Protein AF-A0A7C6DEB2-F1 (afdb_monomer)

Radius of gyration: 14.83 Å; Cα contacts (8 Å, |Δi|>4): 247; chains: 1; bounding box: 38×37×32 Å

Foldseek 3Di:
DDDDDDPQKDWDDPFQAIWIDGPVQVPVVQDQDTHHDQPRFVWDDPSHGLRCDDQPDPDDTDPVRNLRSLVRVCRRSVADLQLEQEFQADPDDAEDEDEPVRGCDPHNDDHPDHHHQHYDYPYGRRDYDDDDDPDD

pLDDT: mean 92.59, std 9.87, range [43.38, 98.56]

Sequence (136 aa):
MLLNDSNNTRLNNSGRVPYLEFTPLIDIPFITHGFSTRLGGVSTGMFSSLNLGSGSSVYHDSFDNIKENFIRITESIGVEPDSLVISDQVHKTVVRLVNNNDRGKGFTVPRDYKEIDGLITNTPNVTLVTKYADCV

Secondary structure (DSSP, 8-state):
-----BTTEEEE-SSSS-EEEEHHHHTSTT----EE-S-S-S--GGG-S-----TTSSS---HHHHHHHHHHHHHHHT--GGGEEE-B-SS---EEE--GGGTTBTTTB--S--SB-EEE--STT-EEE---SS--

Structure (mmCIF, N/CA/C/O backbone):
data_AF-A0A7C6DEB2-F1
#
_entry.id   AF-A0A7C6DEB2-F1
#
loop_
_atom_site.group_PDB
_atom_site.id
_atom_site.type_symbol
_atom_site.label_atom_id
_atom_site.label_alt_id
_atom_site.label_comp_id
_atom_site.label_asym_id
_atom_site.label_entity_id
_atom_site.label_seq_id
_atom_site.pdbx_PDB_ins_code
_atom_site.Cartn_x
_atom_site.Cartn_y
_atom_site.Cartn_z
_atom_site.occupancy
_atom_site.B_iso_or_equiv
_atom_site.auth_seq_id
_atom_site.auth_comp_id
_atom_site.auth_asym_id
_atom_site.auth_atom_id
_atom_site.pdbx_PDB_model_num
ATOM 1 N N . MET A 1 1 ? -3.552 -20.950 -9.059 1.00 49.34 1 MET A N 1
ATOM 2 C CA . MET A 1 1 ? -3.872 -21.146 -7.631 1.00 49.34 1 MET A CA 1
ATOM 3 C C . MET A 1 1 ? -5.176 -20.414 -7.383 1.00 49.34 1 MET A C 1
ATOM 5 O O . MET A 1 1 ? -5.200 -19.209 -7.584 1.00 49.34 1 MET A O 1
ATOM 9 N N . LEU A 1 2 ? -6.263 -21.130 -7.101 1.00 53.22 2 LEU A N 1
ATOM 10 C CA . LEU A 1 2 ? -7.537 -20.503 -6.745 1.00 53.22 2 LEU A CA 1
ATOM 11 C C . LEU A 1 2 ? -7.469 -20.199 -5.246 1.00 53.22 2 LEU A C 1
ATOM 13 O O . LEU A 1 2 ? -7.303 -21.120 -4.448 1.00 53.22 2 LEU A O 1
ATOM 17 N N . LEU A 1 3 ? -7.476 -18.918 -4.883 1.00 62.16 3 LEU A N 1
ATOM 18 C CA . LEU A 1 3 ? -7.634 -18.499 -3.493 1.00 62.16 3 LEU A CA 1
ATOM 19 C C . LEU A 1 3 ? -9.125 -18.645 -3.179 1.00 62.16 3 LEU A C 1
ATOM 21 O O . LEU A 1 3 ? -9.941 -17.927 -3.748 1.00 62.16 3 LEU A O 1
ATOM 25 N N . ASN A 1 4 ? -9.469 -19.629 -2.353 1.00 68.31 4 ASN A N 1
ATOM 26 C CA . ASN A 1 4 ? -10.843 -19.840 -1.913 1.00 68.31 4 ASN A CA 1
ATOM 27 C C . ASN A 1 4 ? -11.093 -19.040 -0.636 1.00 68.31 4 ASN A C 1
ATOM 29 O O . ASN A 1 4 ? -10.196 -18.915 0.202 1.00 68.31 4 ASN A O 1
ATO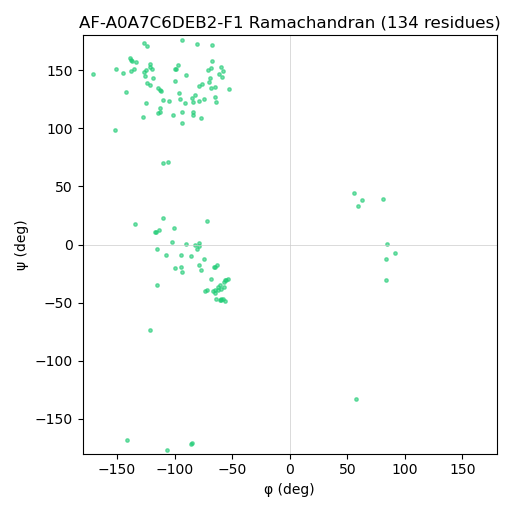M 33 N N . ASP A 1 5 ? -12.318 -18.548 -0.482 1.00 79.81 5 ASP A N 1
ATOM 34 C CA . ASP A 1 5 ? -12.754 -17.917 0.757 1.00 79.81 5 ASP A CA 1
ATOM 35 C C . ASP A 1 5 ? -12.615 -18.887 1.941 1.00 79.81 5 ASP A C 1
ATOM 37 O O . ASP A 1 5 ? -12.739 -20.109 1.813 1.00 79.81 5 ASP A O 1
ATOM 41 N N . SER A 1 6 ? -12.362 -18.323 3.117 1.00 81.69 6 SER A N 1
ATOM 42 C CA . SER A 1 6 ? -12.391 -19.030 4.395 1.00 81.69 6 SER A CA 1
ATOM 43 C C . SER A 1 6 ? -13.303 -18.286 5.366 1.00 81.69 6 SER A C 1
ATOM 45 O O . SER A 1 6 ? -13.732 -17.168 5.089 1.00 81.69 6 SER A O 1
ATOM 47 N N . ASN A 1 7 ? -13.556 -18.861 6.544 1.00 79.81 7 ASN A N 1
ATOM 48 C CA . ASN A 1 7 ? -14.396 -18.221 7.565 1.00 79.81 7 ASN A CA 1
ATOM 49 C C . ASN A 1 7 ? -13.943 -16.791 7.921 1.00 79.81 7 ASN A C 1
ATOM 51 O O . ASN A 1 7 ? -14.773 -15.958 8.276 1.00 79.81 7 ASN A O 1
ATOM 55 N N . ASN A 1 8 ? -12.640 -16.506 7.803 1.00 86.75 8 ASN A N 1
ATOM 56 C CA . ASN A 1 8 ? -12.048 -15.243 8.242 1.00 86.75 8 ASN A CA 1
ATOM 57 C C . ASN A 1 8 ? -11.475 -14.394 7.103 1.00 86.75 8 ASN A C 1
ATOM 59 O O . ASN A 1 8 ? -10.998 -13.291 7.359 1.00 86.75 8 ASN A O 1
ATOM 63 N N . THR A 1 9 ? -11.482 -14.885 5.862 1.00 90.88 9 THR A N 1
ATOM 64 C CA . THR A 1 9 ? -10.814 -14.216 4.739 1.00 90.88 9 THR A CA 1
ATOM 65 C C . THR A 1 9 ? -11.638 -14.352 3.472 1.00 90.88 9 THR A C 1
ATOM 67 O O . THR A 1 9 ? -12.021 -15.461 3.106 1.00 90.88 9 THR A O 1
ATOM 70 N N . ARG A 1 10 ? -11.849 -13.230 2.790 1.00 92.31 10 ARG A N 1
ATOM 71 C CA . ARG A 1 10 ? -12.547 -13.128 1.511 1.00 92.31 10 ARG A CA 1
ATOM 72 C C . ARG A 1 10 ? -11.582 -12.682 0.421 1.00 92.31 10 ARG A C 1
ATOM 74 O O . ARG A 1 10 ? -10.842 -11.720 0.623 1.00 92.31 10 ARG A O 1
ATOM 81 N N . LEU A 1 11 ? -11.620 -13.334 -0.737 1.00 94.31 11 LEU A N 1
ATOM 82 C CA . LEU A 1 11 ? -10.989 -12.828 -1.952 1.00 94.31 11 LEU A CA 1
ATOM 83 C C . LEU A 1 11 ? -11.934 -11.851 -2.655 1.00 94.31 11 LEU A C 1
ATOM 85 O O . LEU A 1 11 ? -12.955 -12.243 -3.220 1.00 94.31 11 LEU A O 1
ATOM 89 N N . ASN A 1 12 ? -11.566 -10.575 -2.671 1.00 94.19 12 ASN A N 1
ATOM 90 C CA . ASN A 1 12 ? -12.289 -9.553 -3.403 1.00 94.19 12 ASN A CA 1
ATOM 91 C C . ASN A 1 12 ? -11.726 -9.412 -4.827 1.00 94.19 12 ASN A C 1
ATOM 93 O O . ASN A 1 12 ? -10.541 -9.141 -5.020 1.00 94.19 12 ASN A O 1
ATOM 97 N N . ASN A 1 13 ? -12.598 -9.601 -5.822 1.00 94.62 13 ASN A N 1
ATOM 98 C CA . ASN A 1 13 ? -12.280 -9.500 -7.249 1.00 94.62 13 ASN A CA 1
ATOM 99 C C . ASN A 1 13 ? -13.054 -8.369 -7.956 1.00 94.62 13 ASN A C 1
ATOM 101 O O . ASN A 1 13 ? -13.082 -8.343 -9.183 1.00 94.62 13 ASN A O 1
ATOM 105 N N . SER A 1 14 ? -13.731 -7.471 -7.226 1.00 91.88 14 SER A N 1
ATOM 106 C CA . SER A 1 14 ? -14.530 -6.398 -7.843 1.00 91.88 14 SER A CA 1
ATOM 107 C C . SER A 1 14 ? -13.692 -5.217 -8.333 1.00 91.88 14 SER A C 1
ATOM 109 O O . SER A 1 14 ? -14.186 -4.401 -9.108 1.00 91.88 14 SER A O 1
ATOM 111 N N . GLY A 1 15 ? -12.450 -5.104 -7.856 1.00 93.69 15 GLY A N 1
ATOM 112 C CA . GLY A 1 15 ? -11.510 -4.056 -8.238 1.00 93.69 15 GLY A CA 1
ATOM 113 C C . GLY A 1 15 ? -10.706 -4.372 -9.500 1.00 93.69 15 GLY A C 1
ATOM 114 O O . GLY A 1 15 ? -10.919 -5.365 -10.195 1.00 93.69 15 GLY A O 1
ATOM 115 N N . ARG A 1 16 ? -9.724 -3.515 -9.780 1.00 97.06 16 ARG A N 1
ATOM 116 C CA . ARG A 1 16 ? -8.799 -3.661 -10.911 1.00 97.06 16 ARG A CA 1
ATOM 117 C C . ARG A 1 16 ? -7.845 -4.846 -10.745 1.00 97.06 16 ARG A C 1
ATOM 119 O O . ARG A 1 16 ? -7.415 -5.429 -11.740 1.00 97.06 16 ARG A O 1
ATOM 126 N N . VAL A 1 17 ? -7.507 -5.189 -9.503 1.00 98.06 17 VAL A N 1
ATOM 127 C CA . VAL A 1 17 ? -6.687 -6.345 -9.126 1.00 98.06 17 VAL A CA 1
ATOM 128 C C . VAL A 1 17 ? -7.279 -7.029 -7.896 1.00 98.06 17 VAL A C 1
ATOM 130 O O . VAL A 1 17 ? -7.888 -6.362 -7.057 1.00 98.06 17 VAL A O 1
ATOM 133 N N . PRO A 1 18 ? -7.112 -8.353 -7.756 1.00 97.25 18 PRO A N 1
ATOM 134 C CA . PRO A 1 18 ? -7.682 -9.068 -6.630 1.00 97.25 18 PRO A CA 1
ATOM 135 C C . PRO A 1 18 ? -6.881 -8.844 -5.344 1.00 97.25 18 PRO A C 1
ATOM 137 O O . PRO A 1 18 ? -5.642 -8.896 -5.335 1.00 97.25 18 PRO A O 1
ATOM 140 N N . TYR A 1 19 ? -7.601 -8.659 -4.242 1.00 96.88 19 TYR A N 1
ATOM 141 C CA . TYR A 1 19 ? -7.048 -8.460 -2.905 1.00 96.88 19 TYR A CA 1
ATOM 142 C C . TYR A 1 19 ? -7.837 -9.262 -1.867 1.00 96.88 19 TYR A C 1
ATOM 144 O O . TYR A 1 19 ? -8.964 -9.688 -2.108 1.00 96.88 19 TYR A O 1
ATOM 152 N N . LEU A 1 20 ? -7.217 -9.526 -0.723 1.00 95.69 20 LEU A N 1
ATOM 153 C CA . LEU A 1 20 ? -7.822 -10.254 0.383 1.00 95.69 20 LEU A CA 1
ATOM 154 C C . LEU A 1 20 ? -8.323 -9.280 1.447 1.00 95.69 20 LEU A C 1
ATOM 156 O O . LEU A 1 20 ? -7.639 -8.321 1.805 1.00 95.69 20 LEU A O 1
ATOM 160 N N . GLU A 1 21 ? -9.484 -9.586 2.007 1.00 94.81 21 GLU A N 1
ATOM 161 C CA . GLU A 1 21 ? -10.075 -8.877 3.135 1.00 94.81 21 GLU A CA 1
ATOM 162 C C . GLU A 1 21 ? -10.301 -9.853 4.282 1.00 94.81 21 GLU A C 1
ATOM 164 O O . GLU A 1 21 ? -10.797 -10.960 4.086 1.00 94.81 21 GLU A O 1
ATOM 169 N N . PHE A 1 22 ? -9.978 -9.436 5.502 1.00 93.62 22 PHE A N 1
ATOM 170 C CA . PHE A 1 22 ? -10.372 -10.170 6.700 1.00 93.62 22 PHE A CA 1
ATOM 171 C C . PHE A 1 22 ? -11.788 -9.803 7.137 1.00 93.62 22 PHE A C 1
ATOM 173 O O . PHE A 1 22 ? -12.050 -8.634 7.417 1.00 93.62 22 PHE A O 1
ATOM 180 N N . THR A 1 23 ? -12.675 -10.795 7.230 1.00 90.06 23 THR A N 1
ATOM 181 C CA . THR A 1 23 ? -14.093 -10.588 7.567 1.00 90.06 23 THR A CA 1
ATOM 182 C C . THR A 1 23 ? -14.318 -9.862 8.899 1.00 90.06 23 THR A C 1
ATOM 184 O O . THR A 1 23 ? -15.167 -8.975 8.905 1.00 90.06 23 THR A O 1
ATOM 187 N N . PRO A 1 24 ? -13.528 -10.072 9.980 1.00 91.12 24 PRO A N 1
ATOM 188 C CA . PRO A 1 24 ? -13.736 -9.340 11.234 1.00 91.12 24 PRO A CA 1
ATOM 189 C C . PRO A 1 24 ? -13.497 -7.827 11.142 1.00 91.12 24 PRO A C 1
ATOM 191 O O . PRO A 1 24 ? -13.934 -7.089 12.019 1.00 91.12 24 PRO A O 1
ATOM 194 N N . LEU A 1 25 ? -12.769 -7.362 10.121 1.00 93.38 25 LEU A N 1
ATOM 195 C CA . LEU A 1 25 ? -12.482 -5.941 9.918 1.00 93.38 25 LEU A CA 1
ATOM 196 C C . LEU A 1 25 ? -13.498 -5.266 8.986 1.00 93.38 25 LEU A C 1
ATOM 198 O O . LEU A 1 25 ? -13.682 -4.059 9.086 1.00 93.38 25 LEU A O 1
ATOM 202 N N . ILE A 1 26 ? -14.175 -6.034 8.122 1.00 89.81 26 ILE A N 1
ATOM 203 C CA . ILE A 1 26 ? -15.166 -5.515 7.160 1.00 89.81 26 ILE A CA 1
ATOM 204 C C . ILE A 1 26 ? -16.353 -4.871 7.889 1.00 89.81 26 ILE A C 1
ATOM 206 O O . ILE A 1 26 ? -16.875 -3.854 7.440 1.00 89.81 26 ILE A O 1
ATOM 210 N N . ASP A 1 27 ? -16.756 -5.437 9.028 1.00 88.06 27 ASP A N 1
ATOM 211 C CA . ASP A 1 27 ? -17.910 -4.959 9.796 1.00 88.06 27 ASP A CA 1
ATOM 212 C C . ASP A 1 27 ? -17.603 -3.712 10.647 1.00 88.06 27 ASP A C 1
ATOM 214 O O . ASP A 1 27 ? -18.492 -3.196 11.325 1.00 88.06 27 ASP A O 1
ATOM 218 N N . ILE A 1 28 ? -16.360 -3.207 10.631 1.00 95.06 28 ILE A N 1
ATOM 219 C CA . ILE A 1 28 ? -15.962 -1.998 11.360 1.00 95.06 28 ILE A CA 1
ATOM 220 C C . ILE A 1 28 ? -16.090 -0.791 10.413 1.00 95.06 28 ILE A C 1
ATOM 222 O O . ILE A 1 28 ? -15.209 -0.587 9.579 1.00 95.06 28 ILE A O 1
ATOM 226 N N . PRO A 1 29 ? -17.122 0.073 10.545 1.00 92.19 29 PRO A N 1
ATOM 227 C CA . PRO A 1 29 ? -17.501 1.017 9.481 1.00 92.19 29 PRO A CA 1
ATOM 228 C C . PRO A 1 29 ? -16.457 2.078 9.110 1.00 92.19 29 PRO A C 1
ATOM 230 O O . PRO A 1 29 ? -16.581 2.725 8.075 1.00 92.19 29 PRO A O 1
ATOM 233 N N . PHE A 1 30 ? -15.467 2.313 9.971 1.00 92.94 30 PHE A N 1
ATOM 234 C CA . PHE A 1 30 ? -14.414 3.310 9.766 1.00 92.94 30 PHE A CA 1
ATOM 235 C C . PHE A 1 30 ? -13.076 2.700 9.322 1.00 92.94 30 PHE A C 1
ATOM 237 O O . PHE A 1 30 ? -12.096 3.433 9.192 1.00 92.94 30 PHE A O 1
ATOM 244 N N . ILE A 1 31 ? -13.009 1.378 9.132 1.00 95.81 3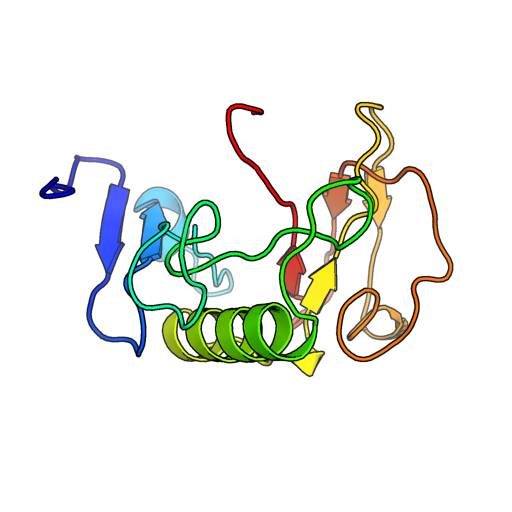1 ILE A N 1
ATOM 245 C CA . ILE A 1 31 ? -11.803 0.682 8.682 1.00 95.81 31 ILE A CA 1
ATOM 246 C C . ILE A 1 31 ? -11.963 0.300 7.214 1.00 95.81 31 ILE A C 1
ATOM 248 O O . ILE A 1 31 ? -12.866 -0.441 6.842 1.00 95.81 31 ILE A O 1
ATOM 252 N N . THR A 1 32 ? -11.015 0.759 6.403 1.00 96.81 32 THR A N 1
ATOM 253 C CA . THR A 1 32 ? -10.760 0.224 5.066 1.00 96.81 32 THR A CA 1
ATOM 254 C C . THR A 1 32 ? -9.427 -0.509 5.109 1.00 96.81 32 THR A C 1
ATOM 256 O O . THR A 1 32 ? -8.410 0.074 5.492 1.00 96.81 32 THR A O 1
ATOM 259 N N . HIS A 1 33 ? -9.409 -1.783 4.725 1.00 97.25 33 HIS A N 1
ATOM 260 C CA . HIS A 1 33 ? -8.203 -2.611 4.703 1.00 97.25 33 HIS A CA 1
ATOM 261 C C . HIS A 1 33 ? -8.161 -3.487 3.455 1.00 97.25 33 HIS A C 1
ATOM 263 O O . HIS A 1 33 ? -9.173 -3.772 2.823 1.00 97.25 33 HIS A O 1
ATOM 269 N N . GLY A 1 34 ? -6.967 -3.967 3.133 1.00 96.25 34 GLY A N 1
ATOM 270 C CA . GLY A 1 34 ? -6.792 -4.962 2.092 1.00 96.25 34 GLY A CA 1
ATOM 271 C C . GLY A 1 34 ? -5.374 -5.503 2.084 1.00 96.25 34 GLY A C 1
ATOM 272 O O . GLY A 1 34 ? -4.418 -4.791 2.385 1.00 96.25 34 GLY A O 1
ATOM 273 N N . PHE A 1 35 ? -5.248 -6.776 1.737 1.00 96.44 35 PHE A N 1
ATOM 274 C CA . PHE A 1 35 ? -3.975 -7.457 1.557 1.00 96.44 35 PHE A CA 1
ATOM 275 C C . PHE A 1 35 ? -3.829 -7.789 0.077 1.00 96.44 35 PHE A C 1
ATOM 277 O O . PHE A 1 35 ? -4.631 -8.531 -0.488 1.00 96.44 35 PHE A O 1
A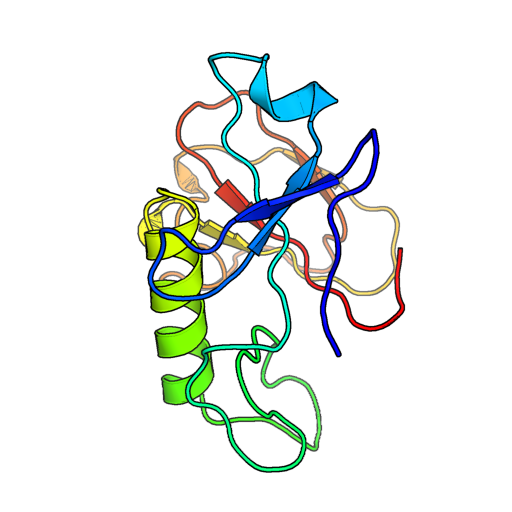TOM 284 N N . SER A 1 36 ? -2.820 -7.223 -0.577 1.00 96.88 36 SER A N 1
ATOM 285 C CA . SER A 1 36 ? -2.571 -7.488 -1.992 1.00 96.88 36 SER A CA 1
ATOM 286 C C . SER A 1 36 ? -2.274 -8.966 -2.241 1.00 96.88 36 SER A C 1
ATOM 288 O O . SER A 1 36 ? -1.59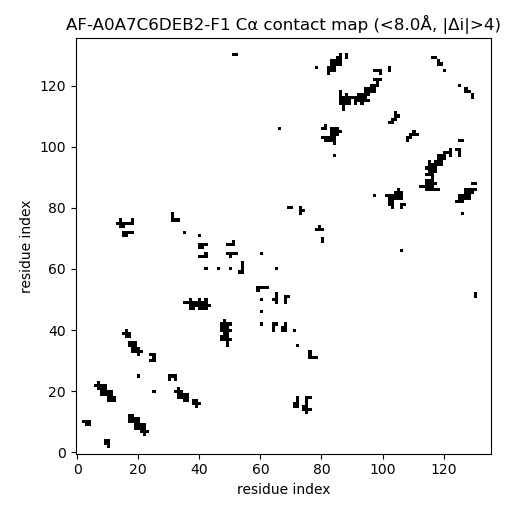2 -9.614 -1.447 1.00 96.88 36 SER A O 1
ATOM 290 N N . THR A 1 37 ? -2.690 -9.477 -3.395 1.00 96.06 37 THR A N 1
ATOM 291 C CA . THR A 1 37 ? -2.137 -10.722 -3.941 1.00 96.06 37 THR A CA 1
ATOM 292 C C . THR A 1 37 ? -0.987 -10.405 -4.902 1.00 96.06 37 THR A C 1
ATOM 294 O O . THR A 1 37 ? -0.729 -9.251 -5.219 1.00 96.06 37 THR A O 1
ATOM 297 N N . ARG A 1 38 ? -0.309 -11.423 -5.441 1.00 96.56 38 ARG A N 1
ATOM 298 C CA . ARG A 1 38 ? 0.675 -11.226 -6.524 1.00 96.56 38 ARG A CA 1
ATOM 299 C C . ARG A 1 38 ? 0.052 -11.035 -7.917 1.00 96.56 38 ARG A C 1
ATOM 301 O O . ARG A 1 38 ? 0.790 -10.997 -8.906 1.00 96.56 38 ARG A O 1
ATOM 308 N N . LEU A 1 39 ? -1.277 -11.027 -8.025 1.00 97.19 39 LEU A N 1
ATOM 309 C CA . LEU A 1 39 ? -2.025 -11.129 -9.282 1.00 97.19 39 LEU A CA 1
ATOM 310 C C . LEU A 1 39 ? -2.501 -9.755 -9.781 1.00 97.19 39 LEU A C 1
ATOM 312 O O . LEU A 1 39 ? -2.787 -8.864 -8.990 1.00 97.19 39 LEU A O 1
ATOM 316 N N . GLY A 1 40 ? -2.644 -9.614 -11.102 1.00 96.88 40 GLY A N 1
ATOM 317 C CA . GLY A 1 40 ? -3.294 -8.466 -11.747 1.00 96.88 40 GLY A CA 1
ATOM 318 C C . GLY A 1 40 ? -2.410 -7.235 -11.993 1.00 96.88 40 GLY A C 1
ATOM 319 O O . GLY A 1 40 ? -2.890 -6.245 -12.548 1.00 96.88 40 GLY A O 1
ATOM 320 N N . GLY A 1 41 ? -1.132 -7.269 -11.620 1.00 98.06 41 GLY A N 1
ATOM 321 C CA . GLY A 1 41 ? -0.218 -6.151 -11.867 1.00 98.06 41 GLY A CA 1
ATOM 322 C C . GLY A 1 41 ? 0.423 -6.156 -13.258 1.00 98.06 41 GLY A C 1
ATOM 323 O O . GLY A 1 41 ? 0.035 -6.928 -14.136 1.00 98.06 41 GLY A O 1
ATOM 324 N N . VAL A 1 42 ? 1.400 -5.270 -13.458 1.00 98.31 42 VAL A N 1
ATOM 325 C CA . VAL A 1 42 ? 2.107 -5.067 -14.740 1.00 98.31 42 VAL A CA 1
ATOM 326 C C . VAL A 1 42 ? 3.540 -5.597 -14.757 1.00 98.31 42 VAL A C 1
ATOM 3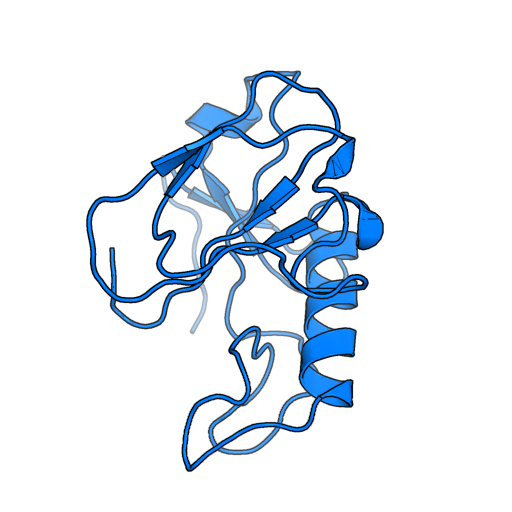28 O O . VAL A 1 42 ? 4.172 -5.649 -15.811 1.00 98.31 42 VAL A O 1
ATOM 331 N N . SER A 1 43 ? 4.060 -6.006 -13.604 1.00 97.75 43 SER A N 1
ATOM 332 C CA . SER A 1 43 ? 5.419 -6.519 -13.476 1.00 97.75 43 SER A CA 1
ATOM 333 C C . SER A 1 43 ? 5.582 -7.866 -14.183 1.00 97.75 43 SER A C 1
ATOM 335 O O . SER A 1 43 ? 4.653 -8.674 -14.295 1.00 97.75 43 SER A O 1
ATOM 337 N N . THR A 1 44 ? 6.800 -8.143 -14.641 1.00 96.75 44 THR A N 1
ATOM 338 C CA . THR A 1 44 ? 7.125 -9.334 -15.439 1.00 96.75 44 THR A CA 1
ATOM 339 C C . THR A 1 44 ? 8.248 -10.153 -14.800 1.00 96.75 44 THR A C 1
ATOM 341 O O . THR A 1 44 ? 8.858 -9.747 -13.809 1.00 96.75 44 THR A O 1
ATOM 344 N N . GLY A 1 45 ? 8.497 -11.354 -15.332 1.00 95.25 45 GLY A N 1
ATOM 345 C CA . GLY A 1 45 ? 9.552 -12.244 -14.844 1.00 95.25 45 GLY A CA 1
ATOM 346 C C . GLY A 1 45 ? 9.391 -12.593 -13.362 1.00 95.25 45 GLY A C 1
ATOM 347 O O . GLY A 1 45 ? 8.296 -12.927 -12.908 1.00 95.25 45 GLY A O 1
ATOM 348 N N . MET A 1 46 ? 10.482 -12.494 -12.597 1.00 93.19 46 MET A N 1
ATOM 349 C CA . MET A 1 46 ? 10.479 -12.814 -11.164 1.00 93.19 46 MET A CA 1
ATOM 350 C C . MET A 1 46 ? 9.622 -11.864 -10.316 1.00 93.19 46 MET A C 1
ATOM 352 O O . MET A 1 46 ? 9.206 -12.238 -9.224 1.00 93.19 46 MET A O 1
ATOM 356 N N . PHE A 1 47 ? 9.312 -10.673 -10.833 1.00 95.31 47 PHE A N 1
ATOM 357 C CA . PHE A 1 47 ? 8.447 -9.693 -10.175 1.00 95.31 47 PHE A CA 1
ATOM 358 C C . PHE A 1 47 ? 6.971 -9.868 -10.546 1.00 95.31 47 PHE A C 1
ATOM 360 O O . PHE A 1 47 ? 6.124 -9.106 -10.089 1.00 95.31 47 PHE A O 1
ATOM 367 N N . SER A 1 48 ? 6.632 -10.853 -11.385 1.00 96.00 48 SER A N 1
ATOM 368 C CA . SER A 1 48 ? 5.274 -10.958 -11.902 1.00 96.00 48 SER A CA 1
ATOM 369 C C . SER A 1 48 ? 4.243 -11.330 -10.816 1.00 96.00 48 SER A C 1
ATOM 371 O O . SER A 1 48 ? 4.461 -12.263 -10.030 1.00 96.00 48 SER A O 1
ATOM 373 N N . SER A 1 49 ? 3.074 -10.681 -10.742 1.00 96.75 49 SER A N 1
ATOM 374 C CA . SER A 1 49 ? 2.584 -9.570 -11.592 1.00 96.75 49 SER A CA 1
ATOM 375 C C . SER A 1 49 ? 2.385 -8.258 -10.832 1.00 96.75 49 SER A C 1
ATOM 377 O O . SER A 1 49 ? 2.641 -7.200 -11.391 1.00 96.75 49 SER A O 1
ATOM 379 N N . LEU A 1 50 ? 1.967 -8.312 -9.564 1.00 97.81 50 LEU A N 1
ATOM 380 C CA . LEU A 1 50 ? 1.688 -7.147 -8.721 1.00 97.81 50 LEU A CA 1
ATOM 381 C C . LEU A 1 50 ? 2.796 -6.954 -7.678 1.00 97.81 50 LEU A C 1
ATOM 383 O O . LEU A 1 50 ? 2.615 -7.221 -6.492 1.00 97.81 50 LEU A O 1
ATOM 387 N N . ASN A 1 51 ? 3.976 -6.538 -8.126 1.00 96.75 51 ASN A N 1
ATOM 388 C CA . ASN A 1 51 ? 5.082 -6.226 -7.229 1.00 96.75 51 ASN A CA 1
ATOM 389 C C . ASN A 1 51 ? 4.905 -4.836 -6.592 1.00 96.75 51 ASN A C 1
ATOM 391 O O . ASN A 1 51 ? 4.825 -3.833 -7.302 1.00 96.75 51 ASN A O 1
ATOM 395 N N . LEU A 1 52 ? 4.896 -4.795 -5.257 1.00 95.44 52 LEU A N 1
ATOM 396 C CA . LEU A 1 52 ? 4.817 -3.582 -4.427 1.00 95.44 52 LEU A CA 1
ATOM 397 C C . LEU A 1 52 ? 6.115 -3.341 -3.628 1.00 95.44 52 LEU A C 1
A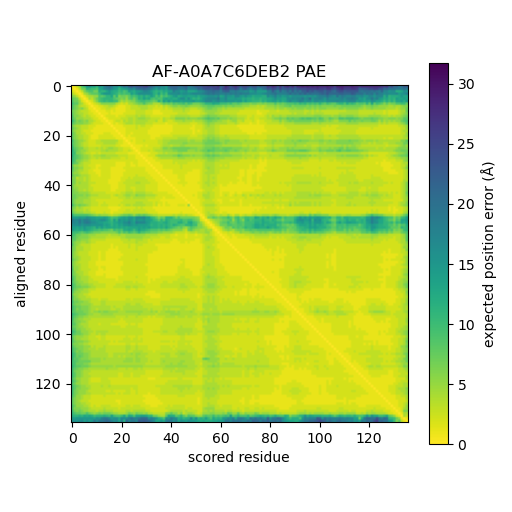TOM 399 O O . LEU A 1 52 ? 6.145 -2.564 -2.672 1.00 95.44 52 LEU A O 1
ATOM 403 N N . GLY A 1 53 ? 7.188 -4.060 -3.973 1.00 88.12 53 GLY A N 1
ATOM 404 C CA . GLY A 1 53 ? 8.489 -3.980 -3.316 1.00 88.12 53 GLY A CA 1
ATOM 405 C C . GLY A 1 53 ? 9.203 -2.642 -3.529 1.00 88.12 53 GLY A C 1
ATOM 406 O O . GLY A 1 53 ? 8.792 -1.795 -4.315 1.00 88.12 53 GLY A O 1
ATOM 407 N N . SER A 1 54 ? 10.309 -2.444 -2.810 1.00 73.75 54 SER A N 1
ATOM 408 C CA . SER A 1 54 ? 11.211 -1.301 -3.018 1.00 73.75 54 SER A CA 1
ATOM 409 C C . SER A 1 54 ? 12.416 -1.693 -3.865 1.00 73.75 54 SER A C 1
ATOM 411 O O . SER A 1 54 ? 12.901 -2.817 -3.775 1.00 73.75 54 SER A O 1
ATOM 413 N N . GLY A 1 55 ? 12.963 -0.735 -4.615 1.00 64.12 55 GLY A N 1
ATOM 414 C CA . GLY A 1 55 ? 14.156 -0.925 -5.449 1.00 64.12 55 GLY A CA 1
ATOM 415 C C . GLY A 1 55 ? 15.485 -1.075 -4.695 1.00 64.12 55 GLY A C 1
ATOM 416 O O . GLY A 1 55 ? 16.534 -0.841 -5.274 1.00 64.12 55 GLY A O 1
ATOM 417 N N . SER A 1 56 ? 15.464 -1.427 -3.407 1.00 63.38 56 SER A N 1
ATOM 418 C CA . SER A 1 56 ? 16.658 -1.488 -2.545 1.00 63.38 56 SER A CA 1
ATOM 419 C C . SER A 1 56 ? 17.467 -2.789 -2.687 1.00 63.38 56 SER A C 1
ATOM 421 O O . SER A 1 56 ? 18.465 -2.964 -1.994 1.00 63.38 56 SER A O 1
ATOM 423 N N . SER A 1 57 ? 17.028 -3.717 -3.541 1.00 72.19 57 SER A N 1
ATOM 424 C CA . SER A 1 57 ? 17.707 -4.983 -3.841 1.00 72.19 57 SER A CA 1
ATOM 425 C C . SER A 1 57 ? 18.544 -4.862 -5.119 1.00 72.19 57 SER A C 1
ATOM 427 O O . SER A 1 57 ? 18.218 -4.078 -6.008 1.00 72.19 57 SER A O 1
ATOM 429 N N . VAL A 1 58 ? 19.593 -5.688 -5.239 1.00 77.56 58 VAL A N 1
ATOM 430 C CA . VAL A 1 58 ? 20.393 -5.839 -6.476 1.00 77.56 58 VAL A CA 1
ATOM 431 C C . VAL A 1 58 ? 19.503 -6.229 -7.661 1.00 77.56 58 VAL A C 1
ATOM 433 O O . VAL A 1 58 ? 19.764 -5.846 -8.798 1.00 77.56 58 VAL A O 1
ATOM 436 N N . TYR A 1 59 ? 18.420 -6.954 -7.378 1.00 81.94 59 TYR A N 1
ATOM 437 C CA . TYR A 1 59 ? 17.330 -7.187 -8.311 1.00 81.94 59 TYR A CA 1
ATOM 438 C C . TYR A 1 59 ? 16.180 -6.255 -7.954 1.00 81.94 59 TYR A C 1
ATOM 440 O O . TYR A 1 59 ? 15.532 -6.438 -6.921 1.00 81.94 59 TYR A O 1
ATOM 448 N N . HIS A 1 60 ? 15.906 -5.285 -8.817 1.00 87.69 60 HIS A N 1
ATOM 449 C CA . HIS A 1 60 ? 14.768 -4.394 -8.667 1.00 87.69 60 HIS A CA 1
ATOM 450 C C . HIS A 1 60 ? 13.893 -4.412 -9.918 1.00 87.69 60 HIS A C 1
ATOM 452 O O . HIS A 1 60 ? 14.357 -4.630 -11.037 1.00 87.69 60 HIS A O 1
ATOM 458 N N . ASP A 1 61 ? 12.607 -4.174 -9.704 1.00 93.62 61 ASP A N 1
ATOM 459 C CA . ASP A 1 61 ? 11.656 -3.917 -10.777 1.00 93.62 61 ASP A CA 1
ATOM 460 C C . ASP A 1 61 ? 11.765 -2.454 -11.235 1.00 93.62 61 ASP A C 1
ATOM 462 O O . ASP A 1 61 ? 12.481 -1.647 -10.627 1.00 93.62 61 ASP A O 1
ATOM 466 N N . SER A 1 62 ? 11.071 -2.098 -12.315 1.00 94.00 62 SER A N 1
ATOM 467 C CA . SER A 1 62 ? 10.990 -0.703 -12.736 1.00 94.00 62 SER A CA 1
ATOM 468 C C . SER A 1 62 ? 10.150 0.104 -11.741 1.00 94.00 62 SER A C 1
ATOM 470 O O . SER A 1 62 ? 9.140 -0.371 -11.210 1.00 94.00 62 SER A O 1
ATOM 472 N N . PHE A 1 63 ? 10.552 1.353 -11.499 1.00 92.44 63 PHE A N 1
ATOM 473 C CA . PHE A 1 63 ? 9.776 2.266 -10.659 1.00 92.44 63 PHE A CA 1
ATOM 474 C C . PHE A 1 63 ? 8.374 2.517 -11.229 1.00 92.44 63 PHE A C 1
ATOM 476 O O . PHE A 1 63 ? 7.423 2.614 -10.457 1.00 92.44 63 PHE A O 1
ATOM 483 N N . ASP A 1 64 ? 8.232 2.553 -12.556 1.00 95.56 64 ASP A N 1
ATOM 484 C CA . ASP A 1 64 ? 6.939 2.739 -13.221 1.00 95.56 64 ASP A CA 1
ATOM 485 C C . ASP A 1 64 ? 6.001 1.548 -12.995 1.00 95.56 64 ASP A C 1
ATOM 487 O O . ASP A 1 64 ? 4.823 1.747 -12.706 1.00 95.56 64 ASP A O 1
ATOM 491 N N . ASN A 1 65 ? 6.523 0.315 -13.036 1.00 97.06 65 ASN A N 1
ATOM 492 C CA . ASN A 1 65 ? 5.743 -0.888 -12.741 1.00 97.06 65 ASN A CA 1
ATOM 493 C C . ASN A 1 65 ? 5.271 -0.891 -11.288 1.00 97.06 65 ASN A C 1
ATOM 495 O O . ASN A 1 65 ? 4.097 -1.134 -11.022 1.00 97.06 65 ASN A O 1
ATOM 499 N N . ILE A 1 66 ? 6.174 -0.593 -10.347 1.00 95.69 66 ILE A N 1
ATOM 500 C CA . ILE A 1 66 ? 5.841 -0.510 -8.920 1.00 95.69 66 ILE A CA 1
ATOM 501 C C . ILE A 1 66 ? 4.767 0.560 -8.700 1.00 95.69 66 ILE A C 1
ATOM 503 O O . ILE A 1 66 ? 3.768 0.302 -8.030 1.00 95.69 66 ILE A O 1
ATOM 507 N N . LYS A 1 67 ? 4.934 1.746 -9.298 1.00 96.06 67 LYS A N 1
ATOM 508 C CA . LYS A 1 67 ? 3.975 2.849 -9.189 1.00 96.06 67 LYS A CA 1
ATOM 509 C C . LYS A 1 67 ? 2.595 2.466 -9.723 1.00 96.06 67 LYS A C 1
ATOM 511 O O . LYS A 1 67 ? 1.601 2.682 -9.038 1.00 96.06 67 LYS A O 1
ATOM 516 N N . GLU A 1 68 ? 2.535 1.872 -10.909 1.00 97.94 68 GLU A N 1
ATOM 517 C CA . GLU A 1 68 ? 1.290 1.388 -11.512 1.00 97.94 68 GLU A CA 1
ATOM 518 C C . GLU A 1 68 ? 0.637 0.281 -10.671 1.00 97.94 68 GLU A C 1
ATOM 520 O O . GLU A 1 68 ? -0.579 0.275 -10.489 1.00 97.94 68 GLU A O 1
ATOM 525 N N . ASN A 1 69 ? 1.421 -0.634 -10.099 1.00 98.12 69 ASN A N 1
ATOM 526 C CA . ASN A 1 69 ? 0.896 -1.670 -9.210 1.00 98.12 69 ASN A CA 1
ATOM 527 C C . ASN A 1 69 ? 0.299 -1.078 -7.929 1.00 98.12 69 ASN A C 1
ATOM 529 O O . ASN A 1 69 ? -0.754 -1.543 -7.494 1.00 98.12 69 ASN A O 1
ATOM 533 N N . PHE A 1 70 ? 0.928 -0.045 -7.356 1.00 97.88 70 PHE A N 1
ATOM 534 C CA . PHE A 1 70 ? 0.360 0.704 -6.235 1.00 97.88 70 PHE A CA 1
ATOM 535 C C . PHE A 1 70 ? -0.972 1.354 -6.618 1.00 97.88 70 PHE A C 1
ATOM 537 O O . PHE A 1 70 ? -1.948 1.155 -5.907 1.00 97.88 70 PHE A O 1
ATOM 544 N N 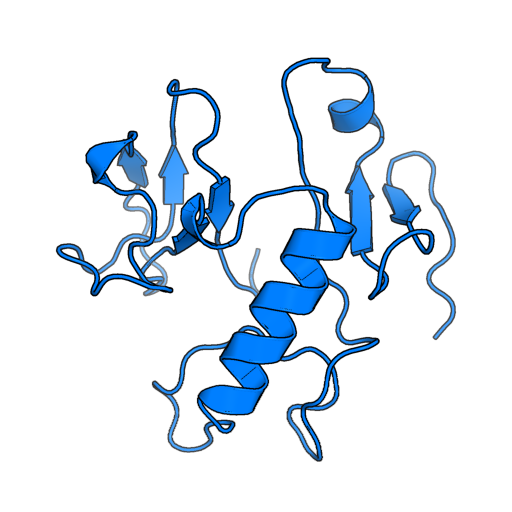. ILE A 1 71 ? -1.046 2.036 -7.767 1.00 97.94 71 ILE A N 1
ATOM 545 C CA . ILE A 1 71 ? -2.294 2.643 -8.263 1.00 97.94 71 ILE A CA 1
ATOM 546 C C . ILE A 1 71 ? -3.401 1.585 -8.386 1.00 97.94 71 ILE A C 1
ATOM 548 O O . ILE A 1 71 ? -4.499 1.760 -7.862 1.00 97.94 71 ILE A O 1
ATOM 552 N N . ARG A 1 72 ? -3.098 0.444 -9.013 1.00 98.44 72 ARG A N 1
ATOM 553 C CA . ARG A 1 72 ? -4.049 -0.662 -9.193 1.00 98.44 72 ARG A CA 1
ATOM 554 C C . ARG A 1 72 ? -4.606 -1.200 -7.882 1.00 98.44 72 ARG A C 1
ATOM 556 O O . ARG A 1 72 ? -5.812 -1.444 -7.782 1.00 98.44 72 ARG A O 1
ATOM 563 N N . ILE A 1 73 ? -3.739 -1.442 -6.898 1.00 98.44 73 ILE A N 1
ATOM 564 C CA . ILE A 1 73 ? -4.178 -2.001 -5.618 1.00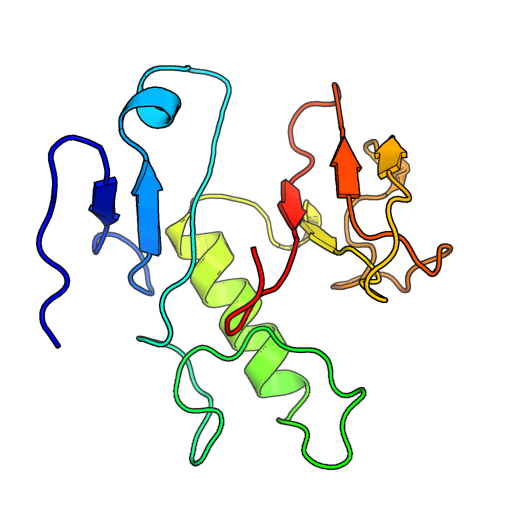 98.44 73 ILE A CA 1
ATOM 565 C C . ILE A 1 73 ? -4.960 -0.968 -4.803 1.00 98.44 73 ILE A C 1
ATOM 567 O O . ILE A 1 73 ? -5.983 -1.325 -4.225 1.00 98.44 73 ILE A O 1
ATOM 571 N N . THR A 1 74 ? -4.558 0.307 -4.812 1.00 98.00 74 THR A N 1
ATOM 572 C CA . THR A 1 74 ? -5.290 1.370 -4.107 1.00 98.00 74 THR A CA 1
ATOM 573 C C . THR A 1 74 ? -6.676 1.601 -4.701 1.00 98.00 74 THR A C 1
ATOM 575 O O . THR A 1 74 ? -7.644 1.674 -3.948 1.00 98.00 74 THR A O 1
ATOM 578 N N . GLU A 1 75 ? -6.800 1.591 -6.034 1.00 98.06 75 GLU A N 1
ATOM 579 C CA . GLU A 1 75 ? -8.095 1.649 -6.732 1.00 98.06 75 GLU A CA 1
ATOM 580 C C . GLU A 1 75 ? -9.001 0.471 -6.351 1.00 98.06 75 GLU A C 1
ATOM 582 O O . GLU A 1 75 ? -10.208 0.636 -6.201 1.00 98.06 75 GLU A O 1
ATOM 587 N N . SER A 1 76 ? -8.423 -0.719 -6.176 1.00 98.12 76 SER A N 1
ATOM 588 C CA . SER A 1 76 ? -9.184 -1.927 -5.842 1.00 98.12 76 SER A CA 1
ATOM 589 C C . SER A 1 76 ? -9.672 -1.934 -4.396 1.00 98.12 76 SER A C 1
ATOM 591 O O . SER A 1 76 ? -10.803 -2.336 -4.150 1.00 98.12 76 SER A O 1
ATOM 593 N N . ILE A 1 77 ? -8.839 -1.471 -3.460 1.00 97.44 77 ILE A N 1
ATOM 594 C CA . ILE A 1 77 ? -9.174 -1.377 -2.029 1.00 97.44 77 ILE A CA 1
ATOM 595 C C . ILE A 1 77 ? -10.093 -0.172 -1.745 1.00 97.44 77 ILE A C 1
ATOM 597 O O . ILE A 1 77 ? -10.795 -0.155 -0.736 1.00 97.44 77 ILE A O 1
ATOM 601 N N . GLY A 1 78 ? -10.114 0.835 -2.624 1.00 96.75 78 GLY A N 1
ATOM 602 C CA . GLY A 1 78 ? -10.897 2.057 -2.433 1.00 96.75 78 GLY A CA 1
ATOM 603 C C . GLY A 1 78 ? -10.206 3.070 -1.518 1.00 96.75 78 GLY A C 1
ATOM 604 O O . GLY A 1 78 ? -10.853 3.698 -0.683 1.00 96.75 78 GLY A O 1
ATOM 605 N N . VAL A 1 79 ? -8.884 3.210 -1.652 1.00 97.44 79 VAL A N 1
ATOM 606 C CA . VAL A 1 79 ? -8.082 4.226 -0.952 1.00 97.44 79 VAL A CA 1
ATOM 607 C C . VAL A 1 79 ? -7.349 5.110 -1.953 1.00 97.44 79 VAL A C 1
ATOM 609 O O . VAL A 1 79 ? -7.055 4.695 -3.072 1.00 97.44 79 VAL A O 1
ATOM 612 N N . GLU A 1 80 ? -7.022 6.330 -1.543 1.00 96.88 80 GLU A N 1
ATOM 613 C CA . GLU A 1 80 ? -6.311 7.277 -2.398 1.00 96.88 80 GLU A CA 1
ATOM 614 C C . GLU A 1 80 ? -4.806 6.952 -2.443 1.00 96.88 80 GLU A C 1
ATOM 616 O O . GLU A 1 80 ? -4.190 6.747 -1.396 1.00 96.88 80 GLU A O 1
ATOM 621 N N . PRO A 1 81 ? -4.141 6.975 -3.611 1.00 95.75 81 PRO A N 1
ATOM 622 C CA . PRO A 1 81 ? -2.691 6.780 -3.671 1.00 95.75 81 PRO A CA 1
ATOM 623 C C . PRO A 1 81 ? -1.906 7.796 -2.818 1.00 95.75 81 PRO A C 1
ATOM 625 O O . PRO A 1 81 ? -0.885 7.467 -2.216 1.00 95.75 81 PRO A O 1
ATOM 628 N N . ASP A 1 82 ? -2.411 9.025 -2.693 1.00 96.31 82 ASP A N 1
ATOM 629 C CA . ASP A 1 82 ? -1.801 10.065 -1.860 1.00 96.31 82 ASP A CA 1
ATOM 630 C C . ASP A 1 82 ? -2.128 9.934 -0.363 1.00 96.31 82 ASP A C 1
ATOM 632 O O . ASP A 1 82 ? -1.622 10.714 0.441 1.00 96.31 82 ASP A O 1
ATOM 636 N N . SER A 1 83 ? -2.970 8.987 0.074 1.00 98.00 83 SER A N 1
ATOM 637 C CA . SER A 1 83 ? -3.129 8.694 1.510 1.00 98.00 83 SER A CA 1
ATOM 638 C C . SER A 1 83 ? -2.095 7.705 2.041 1.00 98.00 83 SER A C 1
ATOM 640 O O . SER A 1 83 ? -2.004 7.543 3.258 1.00 98.00 83 SER A O 1
ATOM 642 N N . LEU A 1 84 ? -1.309 7.068 1.167 1.00 98.31 84 LEU A N 1
ATOM 643 C CA . LEU A 1 84 ? -0.336 6.052 1.555 1.00 98.31 84 LEU A CA 1
ATOM 644 C C . LEU A 1 84 ? 0.788 6.625 2.425 1.00 98.31 84 LEU A C 1
ATOM 646 O O . LEU A 1 84 ? 1.383 7.653 2.107 1.00 98.31 84 LEU A O 1
ATOM 650 N N . VAL A 1 85 ? 1.129 5.896 3.485 1.00 98.50 85 VAL A N 1
ATOM 651 C CA . VAL A 1 85 ? 2.333 6.094 4.294 1.00 98.50 85 VAL A CA 1
ATOM 652 C C . VAL A 1 85 ? 3.045 4.752 4.381 1.00 98.50 85 VAL A C 1
ATOM 654 O O . VAL A 1 85 ? 2.545 3.814 5.003 1.00 98.50 85 VAL A O 1
ATOM 657 N N . ILE A 1 86 ? 4.190 4.640 3.709 1.00 97.50 86 ILE A N 1
ATOM 658 C CA . ILE A 1 86 ? 4.917 3.373 3.560 1.00 97.50 86 ILE A CA 1
ATOM 659 C C . ILE A 1 86 ? 6.017 3.284 4.615 1.00 97.50 86 ILE A C 1
ATOM 661 O O . ILE A 1 86 ? 6.811 4.213 4.780 1.00 97.50 86 ILE A O 1
ATOM 665 N N . SER A 1 87 ? 6.078 2.163 5.327 1.00 96.69 87 SER A N 1
ATOM 666 C CA . SER A 1 87 ? 7.114 1.883 6.322 1.00 96.69 87 SER A CA 1
ATOM 667 C C . SER A 1 87 ? 8.512 1.710 5.695 1.00 96.69 87 SER A C 1
ATOM 669 O O . SER A 1 87 ? 8.667 1.434 4.501 1.00 96.69 87 SER A O 1
ATOM 671 N N . ASP A 1 88 ? 9.559 1.902 6.501 1.00 95.25 88 ASP A N 1
ATOM 672 C CA . ASP A 1 88 ? 10.957 1.653 6.119 1.00 95.25 88 ASP A CA 1
ATOM 673 C C . ASP A 1 88 ? 11.471 0.434 6.882 1.00 95.25 88 ASP A C 1
ATOM 675 O O . ASP A 1 88 ? 12.243 0.564 7.832 1.00 95.25 88 ASP A O 1
ATOM 679 N N . GLN A 1 89 ? 10.948 -0.731 6.504 1.00 93.19 89 GLN A N 1
ATOM 680 C CA . GLN A 1 89 ? 11.163 -1.984 7.222 1.00 93.19 89 GLN A CA 1
ATOM 681 C C . GLN A 1 89 ? 12.632 -2.412 7.168 1.00 93.19 89 GLN A C 1
ATOM 683 O O . GLN A 1 89 ? 13.214 -2.531 6.088 1.00 93.19 89 GLN A O 1
ATOM 688 N N . VAL A 1 90 ? 13.206 -2.673 8.343 1.00 92.75 90 VAL A N 1
ATOM 689 C CA . VAL A 1 90 ? 14.582 -3.163 8.534 1.00 92.75 90 VAL A CA 1
ATOM 690 C C . VAL A 1 90 ? 14.652 -4.311 9.550 1.00 92.75 90 VAL A C 1
ATOM 692 O O . VAL A 1 90 ? 15.728 -4.621 10.059 1.00 92.75 90 VAL A O 1
ATOM 695 N N . HIS A 1 91 ? 13.513 -4.946 9.847 1.00 91.81 91 HIS A N 1
ATOM 696 C CA . HIS A 1 91 ? 13.366 -6.029 10.824 1.00 91.81 91 HIS A CA 1
ATOM 697 C C . HIS A 1 91 ? 13.688 -5.614 12.267 1.00 91.81 91 HIS A C 1
ATOM 699 O O . HIS A 1 91 ? 14.270 -6.380 13.039 1.00 91.81 91 HIS A O 1
ATOM 705 N N . LYS A 1 92 ? 13.295 -4.397 12.649 1.00 93.94 92 LYS A N 1
ATOM 706 C CA . LYS A 1 92 ? 13.297 -3.915 14.034 1.00 93.94 92 LYS A CA 1
ATOM 707 C C . LYS A 1 92 ? 11.865 -3.837 14.574 1.00 93.94 92 LYS A C 1
ATOM 709 O O . LYS A 1 92 ? 10.899 -4.234 13.934 1.00 93.94 92 LYS A O 1
ATOM 714 N N . THR A 1 93 ? 11.730 -3.351 15.804 1.00 95.81 93 THR A N 1
ATOM 715 C CA . THR A 1 93 ? 10.452 -3.261 16.530 1.00 95.81 93 THR A CA 1
ATOM 716 C C . THR A 1 93 ? 9.979 -1.816 16.696 1.00 95.81 93 THR A C 1
ATOM 718 O O . THR A 1 93 ? 9.264 -1.497 17.646 1.00 95.81 93 THR A O 1
ATOM 721 N N . VAL A 1 94 ? 10.436 -0.905 15.833 1.00 97.94 94 VAL A N 1
ATOM 722 C CA . VAL A 1 94 ? 10.134 0.526 15.955 1.00 97.94 94 VAL A CA 1
ATOM 723 C C . VAL A 1 94 ? 8.790 0.828 15.299 1.00 97.94 94 VAL A C 1
ATOM 725 O O . VAL A 1 94 ? 8.578 0.530 14.122 1.00 97.94 94 VAL A O 1
ATOM 728 N N . VAL A 1 95 ? 7.897 1.457 16.067 1.00 98.12 95 VAL A N 1
ATOM 729 C CA . VAL A 1 95 ? 6.562 1.874 15.626 1.00 98.12 95 VAL A CA 1
ATOM 730 C C . VAL A 1 95 ? 6.483 3.397 15.584 1.00 98.12 95 VAL A C 1
ATOM 732 O O . VAL A 1 95 ? 6.867 4.065 16.545 1.00 98.12 95 VAL A O 1
ATOM 735 N N . ARG A 1 96 ? 5.956 3.957 14.490 1.00 98.12 96 ARG A N 1
ATOM 736 C CA . ARG A 1 96 ? 5.761 5.405 14.326 1.00 98.12 96 ARG A CA 1
ATOM 737 C C . ARG A 1 96 ? 4.279 5.771 14.300 1.00 98.12 96 ARG A C 1
ATOM 739 O O . ARG A 1 96 ? 3.503 5.192 13.545 1.00 98.12 96 ARG A O 1
ATOM 746 N N . LEU A 1 97 ? 3.912 6.791 15.076 1.00 98.56 97 LEU A N 1
ATOM 747 C CA . LEU A 1 97 ? 2.633 7.484 14.932 1.00 98.56 97 LEU A CA 1
ATOM 748 C C . LEU A 1 97 ? 2.681 8.392 13.699 1.00 98.56 97 LEU A C 1
ATOM 750 O O . LEU A 1 97 ? 3.568 9.240 13.603 1.00 98.56 97 LEU A O 1
ATOM 754 N N . VAL A 1 98 ? 1.731 8.221 12.783 1.00 98.50 98 VAL A N 1
ATOM 755 C CA . VAL A 1 98 ? 1.623 9.012 11.548 1.00 98.50 98 VAL A CA 1
ATOM 756 C C . VAL A 1 98 ? 0.284 9.735 11.461 1.00 98.50 98 VAL A C 1
ATOM 758 O O . VAL A 1 98 ? -0.714 9.298 12.041 1.00 98.50 98 VAL A O 1
ATOM 761 N N . ASN A 1 99 ? 0.260 10.860 10.752 1.00 98.44 99 ASN A N 1
ATOM 762 C CA . ASN A 1 99 ? -0.927 11.702 10.584 1.00 98.44 99 ASN A CA 1
ATOM 763 C C . ASN A 1 99 ? -1.020 12.280 9.158 1.00 98.44 99 ASN A C 1
ATOM 765 O O . ASN A 1 99 ? -0.304 11.860 8.252 1.00 98.44 99 ASN A O 1
ATOM 769 N N . ASN A 1 100 ? -1.909 13.255 8.949 1.00 98.00 100 ASN A N 1
ATOM 770 C CA . ASN A 1 100 ? -2.134 13.885 7.644 1.00 98.00 100 ASN A CA 1
ATOM 771 C C . ASN A 1 100 ? -0.867 14.473 7.000 1.00 98.00 100 ASN A C 1
ATOM 773 O O . ASN A 1 100 ? -0.771 14.470 5.778 1.00 98.00 100 ASN A O 1
ATOM 777 N N . ASN A 1 101 ? 0.110 14.934 7.786 1.00 97.94 101 ASN A N 1
ATOM 778 C CA . ASN A 1 101 ? 1.369 15.479 7.265 1.00 97.94 101 ASN A CA 1
ATOM 779 C C . ASN A 1 101 ? 2.324 14.394 6.742 1.00 97.94 101 ASN A C 1
ATOM 781 O O . ASN A 1 101 ? 3.332 14.710 6.111 1.00 97.94 101 ASN A O 1
ATOM 785 N N . ASP A 1 102 ? 2.049 13.120 7.030 1.00 98.44 102 ASP A N 1
ATOM 786 C CA . ASP A 1 102 ? 2.839 11.990 6.545 1.00 98.44 102 ASP A CA 1
ATOM 787 C C . ASP A 1 102 ? 2.276 11.379 5.255 1.00 98.44 102 ASP A C 1
ATOM 789 O O . ASP A 1 102 ? 2.937 10.544 4.641 1.00 98.44 102 ASP A O 1
ATOM 793 N N . ARG A 1 103 ? 1.081 11.798 4.826 1.00 98.44 103 ARG A N 1
ATOM 794 C CA . ARG A 1 103 ? 0.435 11.323 3.598 1.00 98.44 103 ARG A CA 1
ATOM 795 C C . ARG A 1 103 ? 1.353 11.463 2.379 1.00 98.44 103 ARG A C 1
ATOM 797 O O . ARG A 1 103 ? 2.011 12.484 2.191 1.00 98.44 103 ARG A O 1
ATOM 804 N N . GLY A 1 104 ? 1.417 10.405 1.576 1.00 97.69 104 GLY A N 1
ATOM 805 C CA . GLY A 1 104 ? 2.281 10.283 0.405 1.00 97.69 104 GLY A CA 1
ATOM 806 C C . GLY A 1 104 ? 3.711 9.824 0.713 1.00 97.69 104 GLY A C 1
ATOM 807 O O . GLY A 1 104 ? 4.435 9.458 -0.218 1.00 97.69 104 GLY A O 1
ATOM 808 N N . LYS A 1 105 ? 4.157 9.804 1.981 1.00 97.56 105 LYS A N 1
ATOM 809 C CA . LYS A 1 105 ? 5.544 9.448 2.319 1.00 97.56 105 LYS A CA 1
ATOM 810 C C . LYS A 1 105 ? 5.864 7.999 1.952 1.00 97.56 105 LYS A C 1
ATOM 812 O O . LYS A 1 105 ? 5.253 7.044 2.426 1.00 97.56 105 LYS A O 1
ATOM 817 N N . GLY A 1 106 ? 6.890 7.849 1.121 1.00 94.69 106 GLY A N 1
ATOM 818 C CA . GLY A 1 106 ? 7.346 6.584 0.552 1.00 94.69 106 GLY A CA 1
ATOM 819 C C . GLY A 1 106 ? 6.721 6.241 -0.796 1.00 94.69 106 GLY A C 1
ATOM 820 O O . GLY A 1 106 ? 7.194 5.292 -1.418 1.00 94.69 106 GLY A O 1
ATOM 821 N N . PHE A 1 107 ? 5.734 7.016 -1.256 1.00 95.00 107 PHE A N 1
ATOM 822 C CA . PHE A 1 107 ? 5.086 6.835 -2.552 1.00 95.00 107 PHE A CA 1
ATOM 823 C C . PHE A 1 107 ? 5.209 8.082 -3.442 1.00 95.00 107 PHE A C 1
ATOM 825 O O . PHE A 1 107 ? 6.019 8.084 -4.368 1.00 95.00 107 PHE A O 1
ATOM 832 N N . THR A 1 108 ? 4.465 9.155 -3.154 1.00 94.06 108 THR A N 1
ATOM 833 C CA . THR A 1 108 ? 4.529 10.428 -3.900 1.00 94.06 108 THR A CA 1
ATOM 834 C C . THR A 1 108 ? 5.480 11.450 -3.279 1.00 94.06 108 THR A C 1
ATOM 836 O O . THR 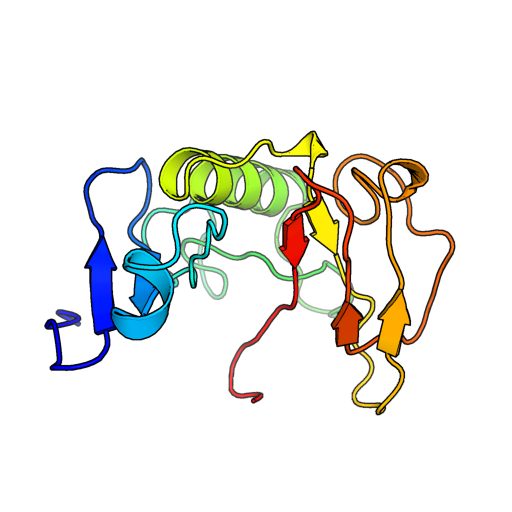A 1 108 ? 5.957 12.350 -3.970 1.00 94.06 108 THR A O 1
ATOM 839 N N . VAL A 1 109 ? 5.823 11.283 -2.000 1.00 95.06 109 VAL A N 1
ATOM 840 C CA . VAL A 1 109 ? 6.738 12.147 -1.244 1.00 95.06 109 VAL A CA 1
ATOM 841 C C . VAL A 1 109 ? 7.880 11.300 -0.665 1.00 95.06 109 VAL A C 1
ATOM 843 O O . VAL A 1 109 ? 7.633 10.196 -0.174 1.00 95.06 109 VAL A O 1
ATOM 846 N N . PRO A 1 110 ? 9.142 11.766 -0.674 1.00 94.88 110 PRO A N 1
ATOM 847 C CA . PRO A 1 110 ? 10.221 11.078 0.028 1.00 94.88 110 PRO A CA 1
ATOM 848 C C . PRO A 1 110 ? 9.941 10.936 1.529 1.00 94.88 110 PRO A C 1
ATOM 850 O O . PRO A 1 110 ? 9.388 11.830 2.168 1.00 94.88 110 PRO A O 1
ATOM 853 N N . ARG A 1 111 ? 10.357 9.813 2.116 1.00 95.19 111 ARG A N 1
ATOM 854 C CA . ARG A 1 111 ? 10.270 9.603 3.568 1.00 95.19 111 ARG A CA 1
ATOM 855 C C . ARG A 1 111 ? 11.265 10.512 4.288 1.00 95.19 111 ARG A C 1
ATOM 857 O O . ARG A 1 111 ? 12.416 10.618 3.875 1.00 95.19 111 ARG A O 1
ATOM 864 N N . ASP A 1 112 ? 10.844 11.083 5.411 1.00 96.44 112 ASP A N 1
ATOM 865 C CA . ASP A 1 112 ? 11.707 11.783 6.375 1.00 96.44 112 ASP A CA 1
ATOM 866 C C . ASP A 1 112 ? 12.052 10.900 7.590 1.00 96.44 112 ASP A C 1
ATOM 868 O O . ASP A 1 112 ? 12.546 11.377 8.610 1.00 96.44 112 ASP A O 1
ATOM 872 N N . TYR A 1 113 ? 11.790 9.597 7.480 1.00 96.00 113 TYR A N 1
ATOM 873 C CA . TYR A 1 113 ? 12.042 8.592 8.503 1.00 96.00 113 TYR A CA 1
ATOM 874 C C . TYR A 1 113 ? 12.727 7.359 7.940 1.00 96.00 113 TYR A C 1
ATOM 876 O O . TYR A 1 113 ? 12.647 7.061 6.743 1.00 96.00 113 TYR A O 1
ATOM 884 N N . LYS A 1 114 ? 13.391 6.646 8.846 1.00 95.25 114 LYS A N 1
ATOM 885 C CA . LYS A 1 114 ? 14.117 5.414 8.572 1.00 95.25 114 LYS A CA 1
ATOM 886 C C . LYS A 1 114 ? 13.853 4.388 9.658 1.00 95.25 114 LYS A C 1
ATOM 888 O O . LYS A 1 114 ? 13.519 4.774 10.777 1.00 95.25 114 LYS A O 1
ATOM 893 N N . GLU A 1 115 ? 14.063 3.124 9.319 1.00 95.50 115 GLU A N 1
ATOM 894 C CA . GLU A 1 115 ? 14.045 2.007 10.267 1.00 95.50 115 GLU A CA 1
ATOM 895 C C . GLU A 1 115 ? 12.734 1.900 11.064 1.00 95.50 115 GLU A C 1
ATOM 897 O O . GLU A 1 115 ? 12.735 1.747 12.286 1.00 95.50 115 GLU A O 1
ATOM 902 N N . ILE A 1 116 ? 11.608 2.042 10.362 1.00 97.19 116 ILE A N 1
ATOM 903 C CA . ILE A 1 116 ? 10.262 1.968 10.930 1.00 97.19 116 ILE A CA 1
ATOM 904 C C . ILE A 1 116 ? 9.592 0.721 10.374 1.00 97.19 116 ILE A C 1
ATOM 906 O O . ILE A 1 116 ? 9.295 0.672 9.182 1.00 97.19 116 ILE A O 1
ATOM 910 N N . ASP A 1 117 ? 9.316 -0.251 11.238 1.00 95.88 117 ASP A N 1
ATOM 911 C CA . ASP A 1 117 ? 8.702 -1.527 10.862 1.00 95.88 117 ASP A CA 1
ATOM 912 C C . ASP A 1 117 ? 7.195 -1.564 11.151 1.00 95.88 117 ASP A C 1
ATOM 914 O O . ASP A 1 117 ? 6.468 -2.332 10.525 1.00 95.88 117 ASP A O 1
ATOM 918 N N . GLY A 1 118 ? 6.707 -0.695 12.043 1.00 97.31 118 GLY A N 1
ATOM 919 C CA . GLY A 1 118 ? 5.286 -0.544 12.350 1.00 97.31 118 GLY A CA 1
ATOM 920 C C . GLY A 1 118 ? 4.794 0.895 12.218 1.00 97.31 118 GLY A C 1
ATOM 921 O O . GLY A 1 118 ? 5.515 1.855 12.493 1.00 97.31 118 GLY A O 1
ATOM 922 N N . LEU A 1 119 ? 3.531 1.050 11.838 1.00 98.50 119 LEU A N 1
ATOM 923 C CA . LEU A 1 119 ? 2.851 2.340 11.767 1.00 98.50 119 LEU A CA 1
ATOM 924 C C . LEU A 1 119 ? 1.559 2.278 12.581 1.00 98.50 119 LEU A C 1
ATOM 926 O O . LEU A 1 119 ? 0.891 1.247 12.603 1.00 98.50 119 LEU A O 1
ATOM 930 N N . ILE A 1 120 ? 1.197 3.386 13.221 1.00 98.50 120 ILE A N 1
ATOM 931 C CA . ILE A 1 120 ? -0.097 3.563 13.890 1.00 98.50 120 ILE A CA 1
ATOM 932 C C . ILE A 1 120 ? -0.666 4.937 13.551 1.00 98.50 120 ILE A C 1
ATOM 934 O O . ILE A 1 120 ? 0.079 5.892 13.330 1.00 98.50 120 ILE A O 1
ATOM 938 N N . THR A 1 121 ? -1.990 5.060 13.535 1.00 98.44 121 THR A N 1
ATOM 939 C CA . THR A 1 121 ? -2.655 6.351 13.365 1.00 98.44 121 THR A CA 1
ATOM 940 C C . THR A 1 121 ? -4.011 6.367 14.057 1.00 98.44 121 THR A C 1
ATOM 942 O O . THR A 1 121 ? -4.674 5.343 14.185 1.00 98.44 121 THR A O 1
ATOM 945 N N . ASN A 1 122 ? -4.417 7.553 14.495 1.00 97.69 122 ASN A N 1
ATOM 946 C CA . ASN A 1 122 ? -5.786 7.893 14.877 1.00 97.69 122 ASN A CA 1
ATOM 947 C C . ASN A 1 122 ? -6.370 8.976 13.946 1.00 97.69 122 ASN A C 1
ATOM 949 O O . ASN A 1 122 ? -7.403 9.567 14.254 1.00 97.69 122 ASN A O 1
ATOM 953 N N . THR A 1 123 ? -5.682 9.279 12.840 1.00 98.19 123 THR A N 1
ATOM 954 C CA . THR A 1 123 ? -6.086 10.292 11.865 1.00 98.19 123 THR A CA 1
ATOM 955 C C . THR A 1 123 ? -6.852 9.620 10.720 1.00 98.19 123 THR A C 1
ATOM 957 O O . THR A 1 123 ? -6.315 8.698 10.106 1.00 98.19 123 THR A O 1
ATOM 960 N N . PRO A 1 124 ? -8.086 10.056 10.402 1.00 97.44 124 PRO A N 1
ATOM 961 C CA . PRO A 1 124 ? -8.835 9.521 9.268 1.00 97.44 124 PRO A CA 1
ATOM 962 C C . PRO A 1 124 ? -8.101 9.713 7.937 1.00 97.44 124 PRO A C 1
ATOM 964 O O . PRO A 1 124 ? -7.380 10.693 7.759 1.00 97.44 124 PRO A O 1
ATOM 967 N N . ASN A 1 125 ? -8.363 8.828 6.971 1.00 97.12 125 ASN A N 1
ATOM 968 C CA . ASN A 1 125 ? -7.846 8.925 5.599 1.00 97.12 125 ASN A CA 1
ATOM 969 C C . ASN A 1 125 ? -6.306 8.928 5.500 1.00 97.12 125 ASN A C 1
ATOM 971 O O . ASN A 1 125 ? -5.733 9.565 4.613 1.00 97.12 125 ASN A O 1
ATOM 975 N N . VAL A 1 126 ? -5.642 8.212 6.412 1.00 98.38 126 VAL A N 1
ATOM 976 C CA . VAL A 1 126 ? -4.207 7.898 6.374 1.00 98.38 126 VAL A CA 1
ATOM 977 C C . VAL A 1 126 ? -4.066 6.387 6.203 1.00 98.38 126 VAL A C 1
ATOM 979 O O . VAL A 1 126 ? -4.441 5.619 7.088 1.00 98.38 126 VAL A O 1
ATOM 982 N N . THR A 1 127 ? -3.544 5.950 5.059 1.00 98.44 127 THR A N 1
ATOM 983 C CA . THR A 1 127 ? -3.421 4.528 4.719 1.00 98.44 127 THR A CA 1
ATOM 984 C C . THR A 1 127 ? -2.048 4.017 5.127 1.00 98.44 127 THR A C 1
ATOM 986 O O . THR A 1 127 ? -1.029 4.424 4.571 1.00 98.44 127 THR A O 1
ATOM 989 N N . LEU A 1 128 ? -2.016 3.109 6.097 1.00 98.56 128 LEU A N 1
ATOM 990 C CA . LEU A 1 128 ? -0.781 2.505 6.591 1.00 98.56 128 LEU A CA 1
ATOM 991 C C . LEU A 1 128 ? -0.357 1.363 5.667 1.00 98.56 128 LEU A C 1
ATOM 993 O O . LEU A 1 128 ? -1.159 0.475 5.387 1.00 98.56 128 LEU A O 1
ATOM 997 N N . VAL A 1 129 ? 0.897 1.368 5.213 1.00 97.88 129 VAL A N 1
ATOM 998 C CA . VAL A 1 129 ? 1.416 0.336 4.308 1.00 97.88 129 VAL A CA 1
ATOM 999 C C . VAL A 1 129 ? 2.668 -0.309 4.885 1.00 97.88 129 VAL A C 1
ATOM 1001 O O . VAL A 1 129 ? 3.691 0.350 5.085 1.00 97.88 129 VAL A O 1
ATOM 1004 N N . THR A 1 130 ? 2.600 -1.624 5.063 1.00 95.81 130 THR A N 1
ATOM 1005 C CA . THR A 1 130 ? 3.741 -2.516 5.287 1.00 95.81 130 THR A CA 1
ATOM 1006 C C . THR A 1 130 ? 3.805 -3.555 4.166 1.00 95.81 130 THR A C 1
ATOM 1008 O O . THR A 1 130 ? 2.798 -3.867 3.529 1.00 95.81 130 THR A O 1
ATOM 1011 N N . LYS A 1 131 ? 5.008 -4.045 3.853 1.00 93.69 131 LYS A N 1
ATOM 1012 C CA . LYS A 1 131 ? 5.269 -4.930 2.710 1.00 93.69 131 LYS A CA 1
ATOM 1013 C C . LYS A 1 131 ? 5.820 -6.267 3.186 1.00 93.69 131 LYS A C 1
ATOM 1015 O O . LYS A 1 131 ? 6.628 -6.306 4.113 1.00 93.69 131 LYS A O 1
ATOM 1020 N N . TYR A 1 132 ? 5.426 -7.344 2.507 1.00 91.75 132 TYR A N 1
ATOM 1021 C CA . TYR A 1 132 ? 5.789 -8.706 2.889 1.00 91.75 132 TYR A CA 1
ATOM 1022 C C . TYR A 1 132 ? 5.998 -9.616 1.678 1.00 91.75 132 TYR A C 1
ATOM 1024 O O . TYR A 1 132 ? 5.318 -9.498 0.659 1.00 91.75 132 TYR A O 1
ATOM 1032 N N . ALA A 1 133 ? 6.923 -10.554 1.848 1.00 84.56 133 ALA A N 1
ATOM 1033 C CA . ALA A 1 133 ? 7.060 -11.791 1.093 1.00 84.56 133 ALA A CA 1
ATOM 1034 C C . ALA A 1 133 ? 7.725 -12.783 2.059 1.00 84.56 133 ALA A C 1
ATOM 1036 O O . ALA A 1 133 ? 8.918 -12.670 2.308 1.00 84.56 133 ALA A O 1
ATOM 1037 N N . ASP A 1 134 ? 6.929 -13.650 2.686 1.00 79.94 134 ASP A N 1
ATOM 1038 C CA . ASP A 1 134 ? 7.278 -14.604 3.764 1.00 79.94 134 ASP A CA 1
ATOM 1039 C C . ASP A 1 134 ? 7.302 -14.059 5.208 1.00 79.94 134 ASP A C 1
ATOM 1041 O O . ASP A 1 134 ? 6.990 -14.807 6.132 1.00 79.94 134 ASP A O 1
ATOM 1045 N N . CYS A 1 135 ? 7.621 -12.781 5.438 1.00 72.94 135 CYS A N 1
ATOM 1046 C CA . CYS A 1 135 ? 7.607 -12.205 6.795 1.00 72.94 135 CYS A CA 1
ATOM 1047 C C . CYS A 1 135 ? 6.179 -12.035 7.356 1.00 72.94 135 CYS A C 1
ATOM 1049 O O . CYS A 1 135 ? 5.250 -11.780 6.589 1.00 72.94 135 CYS A O 1
ATOM 1051 N N . VAL A 1 136 ? 6.035 -12.116 8.688 1.00 43.38 136 VAL A N 1
ATOM 1052 C CA . VAL A 1 136 ? 4.823 -11.767 9.461 1.00 43.38 136 VAL A CA 1
ATOM 1053 C C . VAL A 1 136 ? 5.186 -10.708 10.490 1.00 43.38 136 VAL A C 1
ATOM 1055 O O . VAL A 1 136 ? 6.159 -10.955 11.237 1.00 43.38 136 VAL A O 1
#

Nearest PDB structures (foldseek):
  7fbg-assembly1_A  TM=8.637E-01  e=3.810E-06  Bacillus cereus ATCC 14579
  6dzd-assembly2_B  TM=8.672E-01  e=4.540E-05  Bacillus licheniformis
  1xfj-assembly1_A  TM=8.912E-01  e=1.376E-04  Caulobacter vibrioides
  6t0y-assembly1_A  TM=8.186E-01  e=2.318E-04  Geobacillus stearothermophilus

Solvent-accessible surface area (backbone atoms only — not comparable to full-atom values): 8178 Å² total; per-residue (Å²): 134,85,82,72,69,52,99,57,36,40,70,44,67,89,37,75,25,43,29,36,36,49,51,85,50,66,80,37,93,91,56,83,73,69,42,80,44,55,49,68,36,73,33,60,80,96,46,48,18,29,38,75,75,71,68,88,45,99,76,54,74,57,70,66,38,29,51,50,23,48,49,37,46,25,62,32,62,71,49,60,69,61,20,31,30,48,57,39,69,70,88,61,88,37,70,42,84,50,45,81,89,41,41,9,20,62,74,83,34,81,59,97,70,71,64,23,51,40,74,46,68,92,46,85,83,55,42,80,42,82,86,76,81,91,67,131

Mean predicted aligned error: 4.09 Å